Protein AF-A0A844I4R4-F1 (afdb_monomer)

Foldseek 3Di:
DEEEEPVVCVVPVPVVVVVQCVFDKYFYDDPRDTDDIRHNPPPPPVLDPPLVLVCVLVVVVQPDDDDVFKHWDWDDPPVQQKIWIWIFGDDDPDTGTDTQWIWGQDPQAIETQHHNDPCDPLVSVVVVVDDLARYFDNVDDLVCRVVVSHHSD

pLDDT: mean 92.4, std 9.22, range [49.38, 98.81]

Radius of gyration: 24.35 Å; Cα contacts (8 Å, |Δi|>4): 255; chains: 1; bounding box: 52×33×73 Å

Solvent-accessible surface area (backbone atoms only — not comparable to full-atom values): 8887 Å² total; per-residue (Å²): 117,48,79,42,41,62,72,58,43,71,75,45,47,66,63,53,51,52,42,19,74,73,62,36,34,37,36,35,30,57,98,91,38,81,77,47,74,49,63,40,76,75,84,73,64,73,77,76,57,59,73,59,51,52,51,55,57,58,59,65,68,54,79,61,92,61,59,82,60,42,46,66,45,80,49,72,42,74,93,73,33,37,40,36,35,33,41,40,40,30,59,84,92,43,80,43,73,48,76,46,34,31,39,36,55,55,98,89,24,42,29,38,54,39,72,72,57,90,83,34,69,73,52,59,43,41,76,73,66,46,56,48,77,39,32,24,61,55,68,47,58,67,90,55,24,78,76,67,78,38,21,65,118

Nearest PDB structures (foldseek):
  2nlv-assembly1_B  TM=9.556E-01  e=9.060E-13  Trichormus variabilis ATCC 29413
  3d7q-assembly1_B-2  TM=9.366E-01  e=5.795E-13  Nostoc punctiforme PCC 73102
  3d7q-assembly2_A-2  TM=9.302E-01  e=5.768E-12  Nostoc punctiforme PCC 73102
  2nwv-assembly1_A-2  TM=8.762E-01  e=1.707E-11  Trichormus variabilis
  2nvm-assembly1_B  TM=8.924E-01  e=2.338E-10  Trichormus variabilis ATCC 29413

Structure (mmCIF, N/CA/C/O backbone):
data_AF-A0A844I4R4-F1
#
_entry.id   AF-A0A844I4R4-F1
#
loop_
_atom_site.group_PDB
_atom_site.id
_atom_site.type_symbol
_atom_site.label_atom_id
_atom_site.label_alt_id
_atom_site.label_comp_id
_atom_site.label_asym_id
_atom_site.label_entity_id
_atom_site.label_seq_id
_atom_site.pdbx_PDB_ins_code
_atom_site.Cartn_x
_atom_site.Cartn_y
_atom_site.Cartn_z
_atom_site.occupancy
_atom_site.B_iso_or_equiv
_atom_site.auth_seq_id
_atom_site.auth_comp_id
_atom_site.auth_asym_id
_atom_site.auth_atom_id
_atom_site.pdbx_PDB_model_num
ATOM 1 N N . MET A 1 1 ? -27.093 -1.514 26.362 1.00 81.69 1 MET A N 1
ATOM 2 C CA . MET A 1 1 ? -26.775 -0.477 27.369 1.00 81.69 1 MET A CA 1
ATOM 3 C C . MET A 1 1 ? -27.086 -1.098 28.706 1.00 81.69 1 MET A C 1
ATOM 5 O O . MET A 1 1 ? -28.248 -1.378 28.980 1.00 81.69 1 MET A O 1
ATOM 9 N N . LEU A 1 2 ? -26.036 -1.382 29.462 1.00 93.00 2 LEU A N 1
ATOM 10 C CA . LEU A 1 2 ? -26.072 -2.130 30.709 1.00 93.00 2 LEU A CA 1
ATOM 11 C C . LEU A 1 2 ? -25.862 -1.174 31.887 1.00 93.00 2 LEU A C 1
ATOM 13 O O . LEU A 1 2 ? -25.060 -0.251 31.790 1.00 93.00 2 LEU A O 1
ATOM 17 N N . THR A 1 3 ? -26.545 -1.402 33.005 1.00 95.19 3 THR A N 1
ATOM 18 C CA . THR A 1 3 ? -26.367 -0.611 34.230 1.00 95.19 3 THR A CA 1
ATOM 19 C C . THR A 1 3 ? -25.843 -1.515 35.332 1.00 95.19 3 THR A 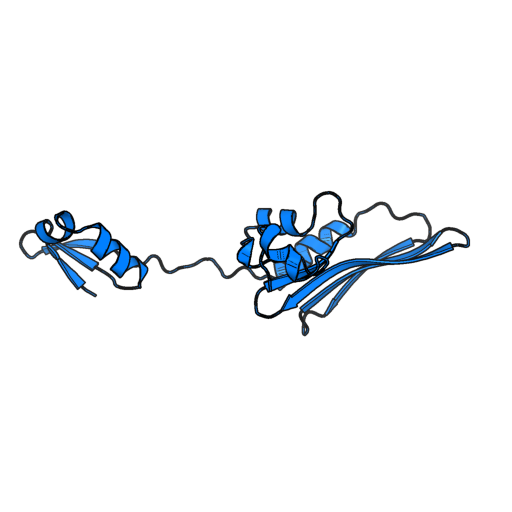C 1
ATOM 21 O O . THR A 1 3 ? -26.452 -2.549 35.595 1.00 95.19 3 THR A O 1
ATOM 24 N N . ILE A 1 4 ? -24.742 -1.124 35.972 1.00 95.75 4 ILE A N 1
ATOM 25 C CA . ILE A 1 4 ? -24.090 -1.897 37.036 1.00 95.75 4 ILE A CA 1
ATOM 26 C C . ILE A 1 4 ? -23.702 -1.007 38.214 1.00 95.75 4 ILE A C 1
ATOM 28 O O . ILE A 1 4 ? -23.475 0.192 38.071 1.00 95.75 4 ILE A O 1
ATOM 32 N N . THR A 1 5 ? -23.606 -1.600 39.392 1.00 96.12 5 THR A N 1
ATOM 33 C CA . THR A 1 5 ? -23.135 -0.960 40.624 1.00 96.12 5 THR A CA 1
ATOM 34 C C . THR A 1 5 ? -21.609 -0.971 40.725 1.00 96.12 5 THR A C 1
ATOM 36 O O . THR A 1 5 ? -20.925 -1.746 40.050 1.00 96.12 5 THR A O 1
ATOM 39 N N . ILE A 1 6 ? -21.060 -0.142 41.620 1.00 94.06 6 ILE A N 1
ATOM 40 C CA . ILE A 1 6 ? -19.626 -0.160 41.957 1.00 94.06 6 ILE A CA 1
ATOM 41 C C . ILE A 1 6 ? -19.172 -1.561 42.415 1.00 94.06 6 ILE A C 1
ATOM 43 O O . ILE A 1 6 ? -18.120 -2.042 41.993 1.00 94.06 6 ILE A O 1
ATOM 47 N N . ASP A 1 7 ? -19.983 -2.249 43.220 1.00 94.69 7 ASP A N 1
ATOM 48 C CA . ASP A 1 7 ? -19.645 -3.584 43.727 1.00 94.69 7 ASP A CA 1
ATOM 49 C C . ASP A 1 7 ? -19.591 -4.635 42.609 1.00 94.69 7 ASP A C 1
ATOM 51 O O . ASP A 1 7 ? -18.772 -5.556 42.643 1.00 94.69 7 ASP A O 1
ATOM 55 N N . GLU A 1 8 ? -20.463 -4.523 41.605 1.00 94.00 8 GLU A N 1
ATOM 56 C CA . GLU A 1 8 ? -20.481 -5.433 40.457 1.00 94.00 8 GLU A CA 1
ATOM 57 C C . GLU A 1 8 ? -19.259 -5.237 39.564 1.00 94.00 8 GLU A C 1
ATOM 59 O O . GLU A 1 8 ? -18.608 -6.223 39.206 1.00 94.00 8 GLU A O 1
ATOM 64 N N . ILE A 1 9 ? -18.911 -3.989 39.234 1.00 92.88 9 ILE A N 1
ATOM 65 C CA . ILE A 1 9 ? -17.768 -3.711 38.360 1.00 92.88 9 ILE A CA 1
ATOM 66 C C . ILE A 1 9 ? -16.439 -4.094 39.020 1.00 92.88 9 ILE A C 1
ATOM 68 O O . ILE A 1 9 ? -15.560 -4.626 38.348 1.00 92.88 9 ILE A O 1
ATOM 72 N N . GLN A 1 10 ? -16.300 -3.919 40.337 1.00 93.25 10 GLN A N 1
ATOM 73 C CA . GLN A 1 10 ? -15.092 -4.320 41.066 1.00 93.25 10 GLN A CA 1
ATOM 74 C C . GLN A 1 10 ? -14.886 -5.840 41.089 1.00 93.25 10 GLN A C 1
ATOM 76 O O . GLN A 1 10 ? -13.747 -6.303 41.055 1.00 93.25 10 GLN A O 1
ATOM 81 N N . LYS A 1 11 ? -15.969 -6.628 41.105 1.00 95.69 11 LYS A N 1
ATOM 82 C CA . LYS A 1 11 ? -15.888 -8.097 41.092 1.00 95.69 11 LYS A CA 1
ATOM 83 C C . LYS A 1 11 ? -15.396 -8.659 39.762 1.00 95.69 11 LYS A C 1
ATOM 85 O O . LYS A 1 11 ? -14.774 -9.718 39.758 1.00 95.69 11 LYS A O 1
ATOM 90 N N . ASN A 1 12 ? -15.709 -8.004 38.641 1.00 92.12 12 ASN A N 1
ATOM 91 C CA . ASN A 1 12 ? -15.380 -8.532 37.316 1.00 92.12 12 ASN A CA 1
ATOM 92 C C . ASN A 1 12 ? -15.171 -7.439 36.256 1.00 92.12 12 ASN A C 1
ATOM 94 O O . ASN A 1 12 ? -15.798 -7.445 35.195 1.00 92.12 12 ASN A O 1
ATOM 98 N N . PHE A 1 13 ? -14.274 -6.495 36.540 1.00 93.25 13 PHE A N 1
ATOM 99 C CA . PHE A 1 13 ? -14.024 -5.343 35.672 1.00 93.25 13 PHE A CA 1
ATOM 100 C C . PHE A 1 13 ? -13.676 -5.748 34.234 1.00 93.25 13 PHE A C 1
ATOM 102 O O . PHE A 1 13 ? -14.205 -5.186 33.277 1.00 93.25 13 PHE A O 1
ATOM 109 N N . THR A 1 14 ? -12.840 -6.775 34.075 1.00 92.25 14 THR A N 1
ATOM 110 C CA . THR A 1 14 ? -12.378 -7.254 32.768 1.00 92.25 14 THR A CA 1
ATOM 111 C C . THR A 1 14 ? -13.522 -7.744 31.882 1.00 92.25 14 THR A C 1
ATOM 113 O O . THR A 1 14 ? -13.544 -7.424 30.696 1.00 92.25 14 THR A O 1
ATOM 116 N N . SER A 1 15 ? -14.509 -8.462 32.430 1.00 92.56 15 SER A N 1
ATOM 117 C CA . SER A 1 15 ? -15.675 -8.899 31.647 1.00 92.56 15 SER A CA 1
ATOM 118 C C . SER A 1 15 ? -16.461 -7.714 31.090 1.00 92.56 15 SER A C 1
ATOM 120 O O . SER A 1 15 ? -16.884 -7.739 29.936 1.00 92.56 15 SER A O 1
ATOM 122 N N . TYR A 1 16 ? -16.633 -6.663 31.889 1.00 94.44 16 TYR A N 1
ATOM 123 C CA . TYR A 1 16 ? -17.329 -5.456 31.452 1.00 94.44 16 TYR A CA 1
ATOM 124 C C . TYR A 1 16 ? -16.533 -4.695 30.389 1.00 94.44 16 TYR A C 1
ATOM 126 O O . TYR A 1 16 ? -17.114 -4.224 29.417 1.00 94.44 16 TYR A O 1
ATOM 134 N N . LEU A 1 17 ? -15.200 -4.656 30.491 1.00 91.75 17 LEU A N 1
ATOM 135 C CA . LEU A 1 17 ? -14.360 -4.105 29.424 1.00 91.75 17 LEU A CA 1
ATOM 136 C C . LEU A 1 17 ? -14.489 -4.884 28.109 1.00 91.75 17 LEU A C 1
ATOM 138 O O . LEU A 1 17 ? -14.520 -4.266 27.049 1.00 91.75 17 LEU A O 1
ATOM 142 N N . HIS A 1 18 ? -14.614 -6.215 28.148 1.00 90.06 18 HIS A N 1
ATOM 143 C CA . HIS A 1 18 ? -14.869 -7.006 26.938 1.00 90.06 18 HIS A CA 1
ATOM 144 C C . HIS A 1 18 ? -16.234 -6.699 26.310 1.00 90.06 18 HIS A C 1
ATOM 146 O O . HIS A 1 18 ? -16.332 -6.624 25.088 1.00 90.06 18 HIS A O 1
ATOM 152 N N . GLN A 1 19 ? -17.271 -6.477 27.121 1.00 89.75 19 GLN A N 1
ATOM 153 C CA . GLN A 1 19 ? -18.592 -6.064 26.629 1.00 89.75 19 GLN A CA 1
ATOM 154 C C . GLN A 1 19 ? -18.538 -4.674 25.985 1.00 89.75 19 GLN A C 1
ATOM 156 O O . GLN A 1 19 ? -19.064 -4.477 24.889 1.00 89.75 19 GLN A O 1
ATOM 161 N N . VAL A 1 20 ? -17.818 -3.740 26.611 1.00 92.31 20 VAL A N 1
ATOM 162 C CA . VAL A 1 20 ? -17.557 -2.411 26.043 1.00 92.31 20 VAL A CA 1
ATOM 163 C C . VAL A 1 20 ? -16.801 -2.519 24.725 1.00 92.31 20 VAL A C 1
ATOM 165 O O . VAL A 1 20 ? -17.205 -1.902 23.745 1.00 92.31 20 VAL A O 1
ATOM 168 N N . ALA A 1 21 ? -15.760 -3.348 24.649 1.00 82.12 21 ALA A N 1
ATOM 169 C CA . ALA A 1 21 ? -15.032 -3.594 23.406 1.00 82.12 21 ALA A CA 1
ATOM 170 C C . ALA A 1 21 ? -15.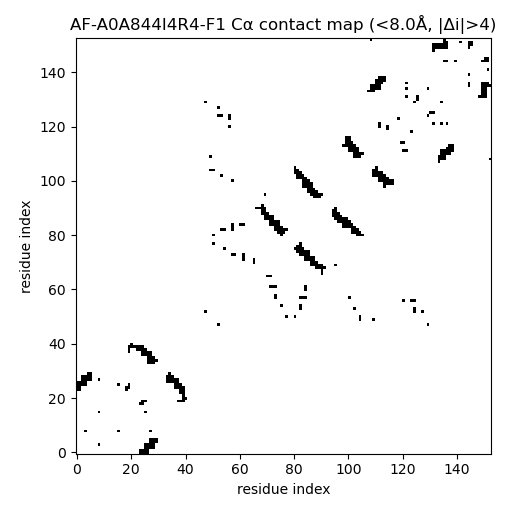913 -4.232 22.313 1.00 82.12 21 ALA A C 1
ATOM 172 O O . ALA A 1 21 ? -15.697 -3.984 21.130 1.00 82.12 21 ALA A O 1
ATOM 173 N N . ALA A 1 22 ? -16.931 -5.009 22.695 1.00 83.94 22 ALA A N 1
ATOM 174 C CA . ALA A 1 22 ? -17.917 -5.592 21.785 1.00 83.94 22 ALA A CA 1
ATOM 175 C C . ALA A 1 22 ? -19.032 -4.613 21.356 1.00 83.94 22 ALA A C 1
ATOM 177 O O . ALA A 1 22 ? -19.926 -5.001 20.605 1.00 83.94 22 ALA A O 1
ATOM 178 N N . GLY A 1 23 ? -18.988 -3.352 21.804 1.00 85.00 23 GLY A N 1
ATOM 179 C CA . GLY A 1 23 ? -19.928 -2.304 21.399 1.00 85.00 23 GLY A CA 1
ATOM 180 C C . GLY A 1 23 ? -21.023 -1.977 22.418 1.00 85.00 23 GLY A C 1
ATOM 181 O O . GLY A 1 23 ? -21.896 -1.160 22.126 1.00 85.00 23 GLY A O 1
ATOM 182 N N . GLU A 1 24 ? -21.009 -2.569 23.615 1.00 93.06 24 GLU A N 1
ATOM 183 C CA . GLU A 1 24 ? -22.010 -2.286 24.646 1.00 93.06 24 GLU A CA 1
ATOM 184 C C . GLU A 1 24 ? -21.619 -1.094 25.537 1.00 93.06 24 GLU A C 1
ATOM 186 O O . GLU A 1 24 ? -20.555 -1.064 26.141 1.00 93.06 24 GLU A O 1
ATOM 191 N N . SER A 1 25 ? -22.494 -0.093 25.674 1.00 95.00 25 SER A N 1
ATOM 192 C CA . SER A 1 25 ? -22.305 0.977 26.669 1.00 95.00 25 SER A CA 1
ATOM 193 C C . SER A 1 25 ? -22.722 0.527 28.070 1.00 95.00 25 SER A C 1
ATOM 195 O O . SER A 1 25 ? -23.761 -0.122 28.224 1.00 95.00 25 SER A O 1
ATOM 197 N N . ILE A 1 26 ? -21.961 0.937 29.085 1.00 96.94 26 ILE A N 1
ATOM 198 C CA . ILE A 1 26 ? -22.187 0.609 30.496 1.00 96.94 26 ILE A CA 1
ATOM 199 C C . ILE A 1 26 ? -22.354 1.889 31.320 1.00 96.94 26 ILE A C 1
ATOM 201 O O . ILE A 1 26 ? -21.538 2.801 31.224 1.00 96.94 26 ILE A O 1
ATOM 205 N N . ILE A 1 27 ? -23.374 1.945 32.174 1.00 96.75 27 ILE A N 1
ATOM 206 C CA . ILE A 1 27 ? -23.581 3.002 33.171 1.00 96.75 27 ILE A CA 1
ATOM 207 C C . ILE A 1 27 ? -23.240 2.445 34.553 1.00 96.75 27 ILE A C 1
ATOM 209 O O . ILE A 1 27 ? -23.779 1.418 34.964 1.00 96.75 27 ILE A O 1
ATOM 213 N N . ILE A 1 28 ? -22.375 3.144 35.285 1.00 96.75 28 ILE A N 1
ATOM 214 C CA . ILE A 1 28 ? -22.030 2.814 36.668 1.00 96.75 28 ILE A CA 1
ATOM 215 C C . ILE A 1 28 ? -22.903 3.649 37.601 1.00 96.75 28 ILE A C 1
ATOM 217 O O . ILE A 1 28 ? -22.957 4.877 37.472 1.00 96.75 28 ILE A O 1
ATOM 221 N N . ILE A 1 29 ? -23.570 2.987 38.547 1.00 96.75 29 ILE A N 1
ATOM 222 C CA . ILE A 1 29 ? -24.441 3.616 39.541 1.00 96.75 29 ILE A CA 1
ATOM 223 C C . ILE A 1 29 ? -23.913 3.452 40.971 1.00 96.75 29 ILE A C 1
ATOM 225 O O . ILE A 1 29 ? -23.384 2.407 41.350 1.00 96.75 29 ILE A O 1
ATOM 229 N N . GLU A 1 30 ? -24.134 4.475 41.792 1.00 95.75 30 GLU A N 1
ATOM 230 C CA . GLU A 1 30 ? -23.919 4.465 43.241 1.00 95.75 30 GLU A CA 1
ATOM 231 C C . GLU A 1 30 ? -25.153 5.062 43.926 1.00 95.75 30 GLU A C 1
ATOM 233 O O . GLU A 1 30 ? -25.665 6.101 43.505 1.00 95.75 30 GLU A O 1
ATOM 238 N N . ALA A 1 31 ? -25.689 4.383 44.947 1.00 93.38 31 ALA A N 1
ATOM 239 C CA . ALA A 1 31 ? -26.904 4.805 45.658 1.00 93.38 31 ALA A CA 1
ATOM 240 C C . ALA A 1 31 ? -28.086 5.178 44.723 1.00 93.38 31 ALA A C 1
ATOM 242 O O . ALA A 1 31 ? -28.819 6.137 44.965 1.00 93.38 31 ALA A O 1
ATOM 243 N N . GLY A 1 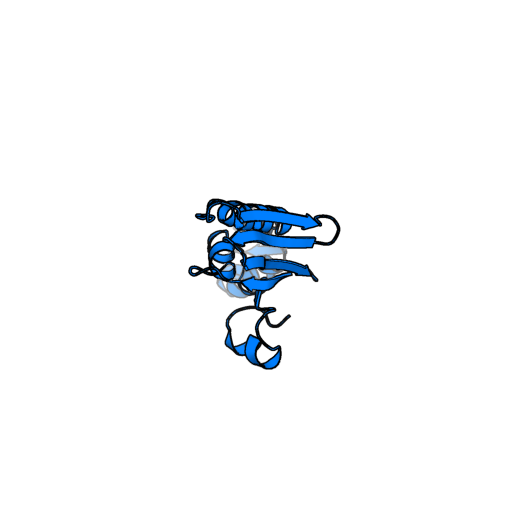32 ? -28.252 4.430 43.624 1.00 90.06 32 GLY A N 1
ATOM 244 C CA . GLY A 1 32 ? -29.316 4.640 42.633 1.00 90.06 32 GLY A CA 1
ATOM 245 C C . GLY A 1 32 ? -29.094 5.812 41.666 1.00 90.06 32 GLY A C 1
ATOM 246 O O . GLY A 1 32 ? -29.985 6.108 40.873 1.00 90.06 32 GLY A O 1
ATOM 247 N N . LYS A 1 33 ? -27.932 6.477 41.703 1.00 93.88 33 LYS A N 1
ATOM 248 C CA . LYS A 1 33 ? -27.572 7.578 40.798 1.00 93.88 33 LYS A CA 1
ATOM 249 C C . LYS A 1 33 ? -26.456 7.155 39.852 1.00 93.88 33 LYS A C 1
ATOM 251 O O . LYS A 1 33 ? -25.491 6.536 40.285 1.00 93.88 33 LYS A O 1
ATOM 256 N N . ALA A 1 34 ? -26.569 7.519 38.577 1.00 95.38 34 ALA A N 1
ATOM 257 C CA . ALA A 1 34 ? -25.482 7.350 37.616 1.00 95.38 34 ALA A CA 1
ATOM 258 C C . ALA A 1 34 ? -24.306 8.264 37.981 1.00 95.38 34 A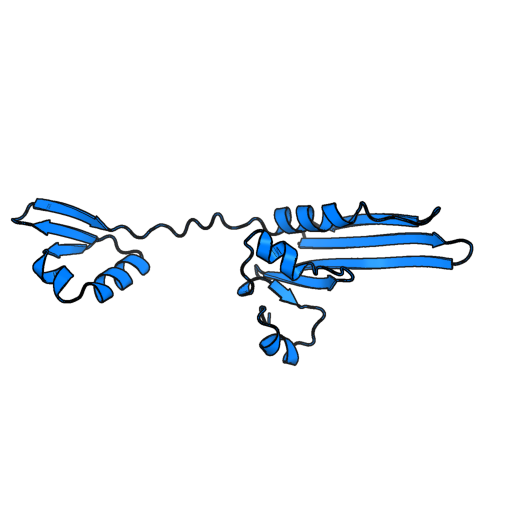LA A C 1
ATOM 260 O O . ALA A 1 34 ? -24.495 9.465 38.176 1.00 95.38 34 ALA A O 1
ATOM 261 N N . ILE A 1 35 ? -23.110 7.683 38.071 1.00 96.62 35 ILE A N 1
ATOM 262 C CA . ILE A 1 35 ? -21.869 8.390 38.415 1.00 96.62 35 ILE A CA 1
ATOM 263 C C . ILE A 1 35 ? -20.846 8.372 37.276 1.00 96.62 35 ILE A C 1
ATOM 265 O O . ILE A 1 35 ? -20.001 9.259 37.205 1.00 96.62 35 ILE A O 1
ATOM 269 N N . ALA A 1 36 ? -20.926 7.392 36.373 1.00 94.62 36 ALA A N 1
ATOM 270 C CA . ALA A 1 36 ? -20.056 7.293 35.208 1.00 94.62 36 ALA A CA 1
ATOM 271 C C . ALA A 1 36 ? -20.740 6.531 34.068 1.00 94.62 36 ALA A C 1
ATOM 273 O O . ALA A 1 36 ? -21.623 5.703 34.292 1.00 94.62 36 ALA A O 1
ATOM 274 N N . GLU A 1 37 ? -20.289 6.790 32.846 1.00 96.31 37 GLU A N 1
ATOM 275 C CA . GLU A 1 37 ? -20.674 6.049 31.650 1.00 96.31 37 GLU A CA 1
ATOM 276 C C . GLU A 1 37 ? -19.402 5.619 30.915 1.00 96.31 37 GLU A C 1
ATOM 278 O O . GLU A 1 37 ? -18.537 6.443 30.618 1.00 96.31 37 GLU A O 1
ATOM 283 N N . ILE A 1 38 ? -19.289 4.326 30.628 1.00 94.06 38 ILE A N 1
ATOM 284 C CA . ILE A 1 38 ? -18.241 3.753 29.793 1.00 94.06 38 ILE A CA 1
ATOM 285 C C . ILE A 1 38 ? -18.877 3.420 28.448 1.00 94.06 38 ILE A C 1
ATOM 287 O O . ILE A 1 38 ? -19.755 2.561 28.354 1.00 94.06 38 ILE A O 1
ATOM 291 N N . LYS A 1 39 ? -18.436 4.103 27.394 1.00 92.50 39 LYS A N 1
ATOM 292 C CA . LYS A 1 39 ? -18.864 3.817 26.023 1.00 92.50 39 LYS A CA 1
ATOM 293 C C . LYS A 1 39 ? -17.796 3.010 25.301 1.00 92.50 39 LYS A C 1
ATOM 295 O O . LYS A 1 39 ? -16.613 3.221 25.579 1.00 92.50 39 LYS A O 1
ATOM 300 N N . PRO A 1 40 ? -18.181 2.150 24.339 1.00 87.44 40 PRO A N 1
ATOM 301 C CA . PRO A 1 40 ? -17.240 1.745 23.311 1.00 87.44 40 PRO A CA 1
ATOM 302 C C . PRO A 1 40 ? -16.640 3.012 22.718 1.00 87.44 40 PRO A C 1
ATOM 304 O O . PRO A 1 40 ? -17.369 3.933 22.340 1.00 87.44 40 PRO A O 1
ATOM 307 N N . VAL A 1 41 ? -15.316 3.066 22.648 1.00 80.50 41 VAL A N 1
ATOM 308 C CA . VAL A 1 41 ? -14.677 4.035 21.770 1.00 80.50 41 VAL A CA 1
ATOM 309 C C . VAL A 1 41 ? -15.051 3.565 20.367 1.00 80.50 41 VAL A C 1
ATOM 311 O O . VAL A 1 41 ? -14.685 2.437 20.018 1.00 80.50 41 VAL A O 1
ATOM 314 N N . PRO A 1 42 ? -15.846 4.330 19.590 1.00 60.69 42 PRO A N 1
ATOM 315 C CA . PRO A 1 42 ? -16.065 3.968 18.202 1.00 60.69 42 PRO A CA 1
ATOM 316 C C . PRO A 1 42 ? -14.679 3.806 17.600 1.00 60.69 42 PRO A C 1
ATOM 318 O O . PRO A 1 42 ? -13.815 4.653 17.835 1.00 60.69 42 PRO A O 1
ATOM 321 N N . ASN A 1 43 ? -14.441 2.689 16.915 1.00 57.00 43 ASN A N 1
ATOM 322 C CA . ASN A 1 43 ? -13.179 2.458 16.235 1.00 57.00 43 ASN A CA 1
ATOM 323 C C . ASN A 1 43 ? -13.110 3.433 15.055 1.00 57.00 43 ASN A C 1
ATOM 325 O O . ASN A 1 43 ? -13.327 3.069 13.906 1.00 57.00 43 ASN A O 1
ATOM 329 N N . VAL A 1 44 ? -12.891 4.707 15.363 1.00 49.38 44 VAL A N 1
ATOM 330 C CA . VAL A 1 44 ? -12.503 5.747 14.431 1.00 49.38 44 VAL A CA 1
ATOM 331 C C . VAL A 1 44 ? -10.989 5.620 14.319 1.00 49.38 44 VAL A C 1
ATOM 333 O O . VAL A 1 44 ? -10.238 6.522 14.664 1.00 49.38 44 VAL A O 1
ATOM 336 N N . MET A 1 45 ? -10.518 4.468 13.838 1.00 49.84 45 MET A N 1
ATOM 337 C CA . MET A 1 45 ? -9.504 4.601 12.809 1.00 49.84 45 MET A CA 1
ATOM 338 C C . MET A 1 45 ? -10.268 5.284 11.686 1.00 49.84 45 MET A C 1
ATOM 340 O O . MET A 1 45 ? -11.176 4.678 11.113 1.00 49.84 45 MET A O 1
ATOM 344 N N . GLU A 1 46 ? -9.994 6.566 11.438 1.00 54.94 46 GLU A N 1
ATOM 345 C CA . GLU A 1 46 ? -10.257 7.104 10.108 1.00 54.94 46 GLU A CA 1
ATOM 346 C C . GLU A 1 46 ? -9.745 6.043 9.144 1.00 54.94 46 GLU A C 1
ATOM 348 O O . GLU A 1 46 ? -8.584 5.631 9.221 1.00 54.94 46 GLU A O 1
ATOM 353 N N . LYS A 1 47 ? -10.663 5.452 8.378 1.00 67.94 47 LYS A N 1
ATOM 354 C CA . LYS A 1 47 ? -10.306 4.371 7.478 1.00 67.94 47 LYS A CA 1
ATOM 355 C C . LYS A 1 47 ? -9.309 4.984 6.509 1.00 67.94 47 LYS A C 1
ATOM 357 O O . LYS A 1 47 ? -9.710 5.818 5.704 1.00 67.94 47 LYS A O 1
ATOM 362 N N . LEU A 1 48 ? -8.038 4.620 6.663 1.00 85.00 48 LEU A N 1
ATOM 363 C CA . LEU A 1 48 ? -6.959 5.164 5.857 1.00 85.00 48 LEU A CA 1
ATOM 364 C C . LEU A 1 48 ? -7.340 5.014 4.385 1.00 85.00 48 LEU A C 1
ATOM 366 O O . LEU A 1 48 ? -7.725 3.926 3.939 1.00 85.00 48 LEU A O 1
ATOM 370 N N . ASP A 1 49 ? -7.266 6.114 3.646 1.00 94.19 49 ASP A N 1
ATOM 371 C CA . ASP A 1 49 ? -7.492 6.104 2.211 1.00 94.19 49 ASP A CA 1
ATOM 372 C C . ASP A 1 49 ? -6.236 5.527 1.545 1.00 94.19 49 ASP A C 1
ATOM 374 O O . ASP A 1 49 ? -5.264 6.223 1.258 1.00 94.19 49 ASP A O 1
ATOM 378 N N . TYR A 1 50 ? -6.213 4.201 1.384 1.00 96.25 50 TYR A N 1
ATOM 379 C CA . TYR A 1 50 ? -5.093 3.508 0.747 1.00 96.25 50 TYR A CA 1
ATOM 380 C C . TYR A 1 50 ? -4.799 4.031 -0.666 1.00 96.25 50 TYR A C 1
ATOM 382 O O . TYR A 1 50 ? -3.620 4.219 -0.961 1.00 96.25 50 TYR A O 1
ATOM 390 N N . PRO A 1 51 ? -5.793 4.306 -1.535 1.00 97.12 51 PRO A N 1
ATOM 391 C CA . PRO A 1 51 ? -5.545 5.004 -2.794 1.00 97.12 51 PRO A CA 1
ATOM 392 C C . PRO A 1 51 ? -4.781 6.323 -2.644 1.00 97.12 51 PRO A C 1
ATOM 394 O O . PRO A 1 51 ? -3.838 6.555 -3.401 1.00 97.12 51 PRO A O 1
ATOM 397 N N . GLU A 1 52 ? -5.167 7.190 -1.709 1.00 96.56 52 GLU A N 1
ATOM 398 C CA . GLU A 1 52 ? -4.490 8.472 -1.479 1.00 96.56 52 GLU A CA 1
ATOM 399 C C . GLU A 1 52 ? -3.060 8.268 -0.961 1.00 96.56 52 GLU A C 1
ATOM 401 O O . GLU A 1 52 ? -2.113 8.804 -1.537 1.00 96.56 52 GLU A O 1
ATOM 406 N N . LEU A 1 53 ? -2.880 7.411 0.049 1.00 96.94 53 LEU A N 1
ATOM 407 C CA . LEU A 1 53 ? -1.566 7.112 0.626 1.00 96.94 53 LEU A CA 1
ATOM 408 C C . LEU A 1 53 ? -0.607 6.486 -0.389 1.00 96.94 53 LEU A C 1
ATOM 410 O O . LEU A 1 53 ? 0.559 6.869 -0.451 1.00 96.94 53 LEU A O 1
ATOM 414 N N . VAL A 1 54 ? -1.076 5.538 -1.205 1.00 97.88 54 VAL A N 1
ATOM 415 C CA . VAL A 1 54 ? -0.246 4.908 -2.242 1.00 97.88 54 VAL A CA 1
ATOM 416 C C . VAL A 1 54 ? 0.174 5.937 -3.290 1.00 97.88 54 VAL A C 1
ATOM 418 O O . VAL A 1 54 ? 1.337 5.944 -3.685 1.00 97.88 54 VAL A O 1
ATOM 421 N N . GLN A 1 55 ? -0.726 6.826 -3.719 1.00 97.56 55 GLN A N 1
ATOM 422 C CA . GLN A 1 55 ? -0.375 7.902 -4.653 1.00 97.56 55 GLN A CA 1
ATOM 423 C C . GLN A 1 55 ? 0.629 8.882 -4.041 1.00 97.56 55 GLN A C 1
ATOM 425 O O . GLN A 1 55 ? 1.588 9.249 -4.716 1.00 97.56 55 GLN A O 1
ATOM 430 N N . GLN A 1 56 ? 0.449 9.257 -2.769 1.00 95.69 56 GLN A N 1
ATOM 431 C CA . GLN A 1 56 ? 1.389 10.110 -2.042 1.00 95.69 56 GLN A CA 1
ATOM 432 C C . GLN A 1 56 ? 2.777 9.469 -1.990 1.00 95.69 56 GLN A C 1
ATOM 434 O O . GLN A 1 56 ? 3.754 10.112 -2.358 1.00 95.69 56 GLN A O 1
ATOM 439 N N . VAL A 1 57 ? 2.861 8.203 -1.571 1.00 96.00 57 VAL A N 1
ATOM 440 C CA . VAL A 1 57 ? 4.129 7.472 -1.468 1.00 96.00 57 VAL A CA 1
ATOM 441 C C . VAL A 1 57 ? 4.792 7.340 -2.834 1.00 96.00 57 VAL A C 1
ATOM 443 O O . VAL A 1 57 ? 5.949 7.698 -2.978 1.00 96.00 57 VAL A O 1
ATOM 446 N N . LEU A 1 58 ? 4.087 6.875 -3.868 1.00 95.75 58 LEU A N 1
ATOM 447 C CA . LEU A 1 58 ? 4.692 6.716 -5.197 1.00 95.75 58 LEU A CA 1
ATOM 448 C C . LEU A 1 58 ? 5.088 8.060 -5.823 1.00 95.75 58 LEU A C 1
ATOM 450 O O . LEU A 1 58 ? 6.069 8.114 -6.561 1.00 95.75 58 LEU A O 1
ATOM 454 N N . GLY A 1 59 ? 4.359 9.133 -5.510 1.00 93.19 59 GLY A N 1
ATOM 455 C CA . GLY A 1 59 ? 4.660 10.484 -5.970 1.00 93.19 59 GLY A CA 1
ATOM 456 C C . GLY A 1 59 ? 5.974 11.050 -5.429 1.00 93.19 59 GLY A C 1
ATOM 457 O O . GLY A 1 59 ? 6.557 11.899 -6.085 1.00 93.19 59 GLY A O 1
ATOM 458 N N . THR A 1 60 ? 6.492 10.577 -4.289 1.00 91.69 60 THR A N 1
ATOM 459 C CA . THR A 1 60 ? 7.813 11.024 -3.797 1.00 91.69 60 THR A CA 1
ATOM 460 C C . THR A 1 60 ? 8.977 10.344 -4.518 1.00 91.69 60 THR A C 1
ATOM 462 O O . THR A 1 60 ? 10.102 10.838 -4.480 1.00 91.69 60 THR A O 1
ATOM 465 N N . HIS A 1 61 ? 8.722 9.238 -5.224 1.00 89.94 61 HIS A N 1
ATOM 466 C CA . HIS A 1 61 ? 9.738 8.481 -5.969 1.00 89.94 61 HIS A CA 1
ATOM 467 C C . HIS A 1 61 ? 9.920 8.964 -7.414 1.00 89.94 61 HIS A C 1
ATOM 469 O O . HIS A 1 61 ? 10.586 8.298 -8.206 1.00 89.94 61 HIS A O 1
ATOM 475 N N . THR A 1 62 ? 9.350 10.117 -7.776 1.00 83.12 62 THR A N 1
ATOM 476 C CA . THR A 1 62 ? 9.537 10.739 -9.098 1.00 83.12 62 THR A CA 1
ATOM 477 C C . THR A 1 62 ? 10.708 11.711 -9.157 1.00 83.12 62 THR A C 1
ATOM 479 O O . THR A 1 62 ? 11.186 12.013 -10.245 1.00 83.12 62 THR A O 1
ATOM 482 N N . ASP A 1 63 ? 11.202 12.168 -8.006 1.00 72.38 63 ASP A N 1
ATOM 483 C CA . ASP A 1 63 ? 12.232 13.215 -7.918 1.00 72.38 63 ASP A CA 1
ATOM 484 C C . ASP A 1 63 ? 13.669 12.667 -8.043 1.00 72.38 63 ASP A C 1
ATOM 486 O O . ASP A 1 63 ? 14.652 13.395 -7.879 1.00 72.38 63 ASP A O 1
ATOM 490 N N . GLY A 1 64 ? 13.810 11.368 -8.325 1.00 66.88 64 GLY A N 1
ATOM 491 C CA . GLY A 1 64 ? 15.098 10.701 -8.490 1.00 66.88 64 GLY A CA 1
ATOM 492 C C . GLY A 1 64 ? 15.906 11.247 -9.672 1.00 66.88 64 GLY A C 1
ATOM 493 O O . GLY A 1 64 ? 15.361 11.673 -10.690 1.00 66.88 64 GLY A O 1
ATOM 494 N N . HIS A 1 65 ? 17.237 11.206 -9.556 1.00 63.44 65 HIS A N 1
ATOM 495 C CA . HIS A 1 65 ? 18.135 11.560 -10.657 1.00 63.44 65 HIS A CA 1
ATOM 496 C C . HIS A 1 65 ? 17.899 10.648 -11.870 1.00 63.44 65 HIS A C 1
ATOM 498 O O . HIS A 1 65 ? 18.309 9.489 -11.875 1.00 63.44 65 HIS A O 1
ATOM 504 N N . CYS A 1 66 ? 17.274 11.197 -12.910 1.00 75.62 66 CYS A N 1
ATOM 505 C CA . CYS A 1 66 ? 17.260 10.601 -14.238 1.00 75.62 66 CYS A CA 1
ATOM 506 C C . CYS A 1 66 ? 18.525 11.015 -14.993 1.00 75.62 66 CYS A C 1
ATOM 508 O O . CYS A 1 66 ? 18.977 12.159 -14.909 1.00 75.62 66 CYS A O 1
ATOM 510 N N . SER A 1 67 ? 19.094 10.078 -15.742 1.00 78.56 67 SER A N 1
ATOM 511 C CA . SER A 1 67 ? 20.098 10.376 -16.761 1.00 78.56 67 SER A CA 1
ATOM 512 C C . SER A 1 67 ? 19.495 11.254 -17.866 1.00 78.56 67 SER A C 1
ATOM 514 O O . SER A 1 67 ? 18.288 11.223 -18.117 1.00 78.56 67 SER A O 1
ATOM 516 N N . GLU A 1 68 ? 20.334 12.036 -18.548 1.00 82.94 68 GLU A N 1
ATOM 517 C CA . GLU A 1 68 ? 19.904 12.815 -19.712 1.00 82.94 68 GLU A CA 1
ATOM 518 C C . GLU A 1 68 ? 19.319 11.871 -20.779 1.00 82.94 68 GLU A C 1
ATOM 520 O O . GLU A 1 68 ? 20.000 10.959 -21.246 1.00 82.94 68 GLU A O 1
ATOM 525 N N . GLY A 1 69 ? 18.045 12.072 -21.134 1.00 89.31 69 GLY A N 1
ATOM 526 C CA . GLY A 1 69 ? 17.313 11.212 -22.072 1.00 89.31 69 GLY A CA 1
ATOM 527 C C . GLY A 1 69 ? 16.419 10.148 -21.424 1.00 89.31 69 GLY A C 1
ATOM 528 O O . GLY A 1 69 ? 15.779 9.384 -22.154 1.00 89.31 69 GLY A O 1
ATOM 529 N N . THR A 1 70 ? 16.328 10.101 -20.090 1.00 92.50 70 THR A N 1
ATOM 530 C CA . THR A 1 70 ? 15.352 9.268 -19.374 1.00 92.50 70 THR A CA 1
ATOM 531 C C . THR A 1 70 ? 14.409 10.067 -18.483 1.00 92.50 70 THR A C 1
ATOM 533 O O . THR A 1 70 ? 14.700 11.190 -18.082 1.00 92.50 70 THR A O 1
ATOM 536 N N . GLU A 1 71 ? 13.252 9.471 -18.209 1.00 92.75 71 GLU A N 1
ATOM 537 C CA . GLU A 1 71 ? 12.135 10.068 -17.489 1.00 92.75 71 GLU A CA 1
ATOM 538 C C . GLU A 1 71 ? 11.487 9.029 -16.566 1.00 92.75 71 GLU A C 1
ATOM 540 O O . GLU A 1 71 ? 11.432 7.835 -16.883 1.00 92.75 71 GLU A O 1
ATOM 545 N N . ILE A 1 72 ? 10.973 9.488 -15.425 1.00 93.94 72 ILE A N 1
ATOM 546 C CA . ILE A 1 72 ? 10.131 8.688 -14.536 1.00 93.94 72 ILE A CA 1
ATOM 547 C C . ILE A 1 72 ? 8.678 9.118 -14.735 1.00 93.94 72 ILE A C 1
ATOM 549 O O . ILE A 1 72 ? 8.325 10.278 -14.537 1.00 93.94 72 ILE A O 1
ATOM 553 N N . GLU A 1 73 ? 7.825 8.164 -15.090 1.00 94.50 73 GLU A N 1
ATOM 554 C CA . GLU A 1 73 ? 6.387 8.353 -15.239 1.00 94.50 73 GLU A CA 1
ATOM 555 C C . GLU A 1 73 ? 5.627 7.683 -14.092 1.00 94.50 73 GLU A C 1
ATOM 557 O O . GLU A 1 73 ? 5.922 6.550 -13.700 1.00 94.50 73 GLU A O 1
ATOM 562 N N . VAL A 1 74 ? 4.585 8.355 -13.600 1.00 95.81 74 VAL A N 1
ATOM 563 C CA . VAL A 1 74 ? 3.579 7.760 -12.712 1.00 95.81 74 VAL A CA 1
ATOM 564 C C . VAL A 1 74 ? 2.336 7.388 -13.508 1.00 95.81 74 VAL A C 1
ATOM 566 O O . VAL A 1 74 ? 1.797 8.192 -14.266 1.00 95.81 74 VAL A O 1
ATOM 569 N N . ILE A 1 75 ? 1.861 6.159 -13.325 1.00 97.50 75 ILE A N 1
ATOM 570 C CA . ILE A 1 75 ? 0.675 5.640 -14.008 1.00 97.50 75 ILE A CA 1
ATOM 571 C C . ILE A 1 75 ? -0.302 5.138 -12.953 1.00 97.50 75 ILE A C 1
ATOM 573 O O . ILE A 1 75 ? -0.092 4.085 -12.347 1.00 97.50 75 ILE A O 1
ATOM 577 N N . PHE A 1 76 ? -1.383 5.890 -12.750 1.00 98.00 76 PHE A N 1
ATOM 578 C CA . PHE A 1 76 ? -2.422 5.572 -11.775 1.00 98.00 76 PHE A CA 1
ATOM 579 C C . PHE A 1 76 ? -3.738 5.230 -12.482 1.00 98.00 76 PHE A C 1
ATOM 581 O O . PHE A 1 76 ? -4.431 6.099 -13.007 1.00 98.00 76 PHE A O 1
ATOM 588 N N . ASP A 1 77 ? -4.118 3.953 -12.461 1.00 98.06 77 ASP A N 1
ATOM 589 C CA . ASP A 1 77 ? -5.485 3.515 -12.748 1.00 98.06 77 ASP A CA 1
ATOM 590 C C . ASP A 1 77 ? -6.259 3.462 -11.429 1.00 98.06 77 ASP A C 1
ATOM 592 O O . ASP A 1 77 ? -6.384 2.413 -10.792 1.00 98.06 77 ASP A O 1
ATOM 596 N N . ILE A 1 78 ? -6.762 4.625 -11.011 1.00 95.62 78 ILE A N 1
ATOM 597 C CA . ILE A 1 78 ? -7.496 4.803 -9.749 1.00 95.62 78 ILE A CA 1
ATOM 598 C C . ILE A 1 78 ? -8.760 3.931 -9.725 1.00 95.62 78 ILE A C 1
ATOM 600 O O . ILE A 1 78 ? -9.113 3.374 -8.693 1.00 95.62 78 ILE A O 1
ATOM 604 N N . GLN A 1 79 ? -9.432 3.754 -10.868 1.00 96.69 79 GLN A N 1
ATOM 605 C CA . GLN A 1 79 ? -10.667 2.965 -10.939 1.00 96.69 79 GLN A CA 1
ATOM 606 C C . GLN A 1 79 ? -10.427 1.476 -10.677 1.00 96.69 79 GLN A C 1
ATOM 608 O O . GLN A 1 79 ? -11.311 0.788 -10.168 1.00 96.69 79 GLN A O 1
ATOM 613 N N . ARG A 1 80 ? -9.252 0.965 -11.059 1.00 97.69 80 ARG A N 1
ATOM 614 C CA . ARG A 1 80 ? -8.881 -0.450 -10.898 1.00 97.69 80 ARG A CA 1
ATOM 615 C C . ARG A 1 80 ? -7.829 -0.666 -9.817 1.00 97.69 80 ARG A C 1
ATOM 617 O O . ARG A 1 80 ? -7.337 -1.787 -9.696 1.00 97.69 80 ARG A O 1
ATOM 624 N N . ASN A 1 81 ? -7.510 0.378 -9.053 1.00 98.12 81 ASN A N 1
ATOM 625 C CA . ASN A 1 81 ? -6.504 0.392 -8.000 1.00 98.12 81 ASN A CA 1
ATOM 626 C C . ASN A 1 81 ? -5.145 -0.169 -8.440 1.00 98.12 81 ASN A C 1
ATOM 628 O O . ASN A 1 81 ? -4.622 -1.093 -7.811 1.00 98.12 81 ASN A O 1
ATOM 632 N N . ARG A 1 82 ? -4.582 0.364 -9.528 1.00 98.56 82 ARG A N 1
ATOM 633 C CA . ARG A 1 82 ? -3.234 0.002 -9.991 1.00 98.56 82 ARG A CA 1
ATOM 634 C C . ARG A 1 82 ? -2.367 1.237 -10.088 1.00 98.56 82 ARG A C 1
ATOM 636 O O . ARG A 1 82 ? -2.7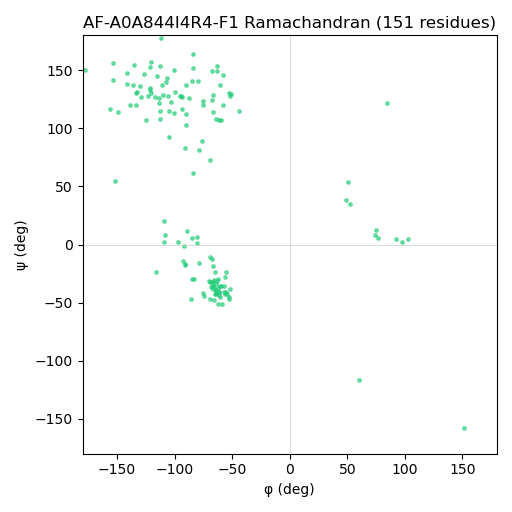45 2.200 -10.751 1.00 98.56 82 ARG A O 1
ATOM 643 N N . TYR A 1 83 ? -1.201 1.180 -9.464 1.00 98.62 83 TYR A N 1
ATOM 644 C CA . TYR A 1 83 ? -0.309 2.320 -9.329 1.00 98.62 83 TYR A CA 1
ATOM 645 C C . TYR A 1 83 ? 1.109 1.884 -9.670 1.00 98.62 83 TYR A C 1
ATOM 647 O O . TYR A 1 83 ? 1.645 0.948 -9.072 1.00 98.62 83 TYR A O 1
ATOM 655 N N . LEU A 1 84 ? 1.692 2.512 -10.686 1.00 98.38 84 LEU A N 1
ATOM 656 C CA . LEU A 1 84 ? 3.016 2.176 -11.186 1.00 98.38 84 LEU A CA 1
ATOM 657 C C . LEU A 1 84 ? 3.899 3.419 -11.231 1.00 98.38 84 LEU A C 1
ATOM 659 O O . LEU A 1 84 ? 3.430 4.510 -11.550 1.00 98.38 84 LEU A O 1
ATOM 663 N N . VAL A 1 85 ? 5.187 3.200 -10.988 1.00 97.00 85 VAL A N 1
ATOM 664 C CA . VAL A 1 85 ? 6.271 4.125 -11.325 1.00 97.00 85 VAL A CA 1
ATOM 665 C C . VAL A 1 85 ? 7.117 3.444 -12.392 1.00 97.00 85 VAL A C 1
ATOM 667 O O . VAL A 1 85 ? 7.593 2.323 -12.184 1.00 97.00 85 VAL A O 1
ATOM 670 N N . VAL A 1 86 ? 7.262 4.072 -13.554 1.00 95.94 86 VAL A N 1
ATOM 671 C CA . VAL A 1 86 ? 7.927 3.508 -14.733 1.00 95.94 86 VAL A CA 1
ATOM 672 C C . VAL A 1 86 ? 9.101 4.390 -15.119 1.00 95.94 86 VAL A C 1
ATOM 674 O O . VAL A 1 86 ? 8.950 5.594 -15.263 1.00 95.94 86 VAL A O 1
ATOM 677 N N . HIS A 1 87 ? 10.264 3.781 -15.323 1.00 93.88 87 HIS A N 1
ATOM 678 C CA . HIS A 1 87 ? 11.423 4.447 -15.906 1.00 93.88 87 HIS A CA 1
ATOM 679 C C . HIS A 1 87 ? 11.423 4.200 -17.412 1.00 93.88 87 HIS A C 1
ATOM 681 O O . HIS A 1 87 ? 11.322 3.051 -17.857 1.00 93.88 87 HIS A O 1
ATOM 687 N N . ILE A 1 88 ? 11.497 5.269 -18.199 1.00 95.12 88 ILE A N 1
ATOM 688 C CA . ILE A 1 88 ? 11.380 5.227 -19.652 1.00 95.12 88 ILE A CA 1
ATOM 689 C C . ILE A 1 88 ? 12.354 6.208 -20.303 1.00 95.12 88 ILE A C 1
ATOM 691 O O . ILE A 1 88 ? 12.526 7.325 -19.843 1.00 95.12 88 ILE A O 1
ATOM 695 N N . GLY A 1 89 ? 13.007 5.808 -21.392 1.00 94.75 89 GLY A N 1
ATOM 696 C CA . GLY A 1 89 ? 13.889 6.707 -22.137 1.00 94.75 89 GLY A CA 1
ATOM 697 C C . GLY A 1 89 ? 15.018 5.997 -22.859 1.00 94.75 89 GLY A C 1
ATOM 698 O O . GLY A 1 89 ? 14.919 4.807 -23.162 1.00 94.75 89 GLY A O 1
ATOM 699 N N . TRP A 1 90 ? 16.074 6.732 -23.166 1.00 94.69 90 TRP A N 1
ATOM 700 C CA . TRP A 1 90 ? 17.276 6.210 -23.798 1.00 94.69 90 TRP A CA 1
ATOM 701 C C . TRP A 1 90 ? 18.509 6.728 -23.074 1.00 94.69 90 TRP A C 1
ATOM 703 O O . TRP A 1 90 ? 18.653 7.928 -22.869 1.00 94.69 90 TRP A O 1
ATOM 713 N N . GLU A 1 91 ? 19.418 5.819 -22.740 1.00 90.44 91 GLU A N 1
ATOM 714 C CA . GLU A 1 91 ? 20.761 6.151 -22.273 1.00 90.44 91 GLU A CA 1
ATOM 715 C C . GLU A 1 91 ? 21.742 5.867 -23.407 1.00 90.44 91 GLU A C 1
ATOM 717 O O . GLU A 1 91 ? 22.194 4.734 -23.606 1.00 90.44 91 GLU A O 1
ATOM 722 N N . GLY A 1 92 ? 22.014 6.892 -24.217 1.00 90.62 92 GLY A N 1
ATOM 723 C CA . GLY A 1 92 ? 22.732 6.713 -25.477 1.00 90.62 92 GLY A CA 1
ATOM 724 C C . GLY A 1 92 ? 21.971 5.766 -26.411 1.00 90.62 92 GLY A C 1
ATOM 725 O O . GLY A 1 92 ? 20.853 6.059 -26.825 1.00 90.62 92 GLY A O 1
ATOM 726 N N . GLU A 1 93 ? 22.571 4.618 -26.731 1.00 94.31 93 GLU A N 1
ATOM 727 C CA . GLU A 1 93 ? 21.974 3.591 -27.602 1.00 94.31 93 GLU A CA 1
ATOM 728 C C . GLU A 1 93 ? 21.175 2.523 -26.833 1.00 94.31 93 GLU A C 1
ATOM 730 O O . GLU A 1 93 ? 20.596 1.623 -27.441 1.00 94.31 93 GLU A O 1
ATOM 735 N N . ASN A 1 94 ? 21.123 2.601 -25.498 1.00 94.62 94 ASN A N 1
ATOM 736 C CA . ASN A 1 94 ? 20.418 1.626 -24.673 1.00 94.62 94 ASN A CA 1
ATOM 737 C C . ASN A 1 94 ? 19.001 2.098 -24.356 1.00 94.62 94 ASN A C 1
ATOM 739 O O . ASN A 1 94 ? 18.792 3.193 -23.832 1.00 94.62 94 ASN A O 1
ATOM 743 N N . ARG A 1 95 ? 18.012 1.242 -24.631 1.00 95.44 95 ARG A N 1
ATOM 744 C CA . ARG A 1 95 ? 16.624 1.503 -24.254 1.00 95.44 95 ARG A CA 1
ATOM 745 C C . ARG A 1 95 ? 16.437 1.279 -22.757 1.00 95.44 95 ARG A C 1
ATOM 747 O O . ARG A 1 95 ? 16.545 0.149 -22.285 1.00 95.44 95 ARG A O 1
ATOM 754 N N . THR A 1 96 ? 16.024 2.326 -22.055 1.00 93.12 96 THR A N 1
ATOM 755 C CA . THR A 1 96 ? 15.541 2.235 -20.678 1.00 93.12 96 THR A CA 1
ATOM 756 C C . THR A 1 96 ? 14.025 2.095 -20.702 1.00 93.12 96 THR A C 1
ATOM 758 O O . THR A 1 96 ? 13.311 2.958 -21.219 1.00 93.12 96 THR A O 1
ATOM 761 N N . TYR A 1 97 ? 13.522 0.966 -20.208 1.00 95.38 97 TYR A N 1
ATOM 762 C CA . TYR A 1 97 ? 12.090 0.741 -20.040 1.00 95.38 97 TYR A CA 1
ATOM 763 C C . TYR A 1 97 ? 11.831 -0.311 -18.963 1.00 95.38 97 TYR A C 1
ATOM 765 O O . TYR A 1 97 ? 12.192 -1.478 -19.128 1.00 95.38 97 TYR A O 1
ATOM 773 N N . GLY A 1 98 ? 11.173 0.082 -17.877 1.00 94.38 98 GLY A N 1
ATOM 774 C CA . GLY A 1 98 ? 10.805 -0.861 -16.831 1.00 94.38 98 GLY A CA 1
ATOM 775 C C . GLY A 1 98 ? 10.014 -0.240 -15.693 1.00 94.38 98 GLY A C 1
ATOM 776 O O . GLY A 1 98 ? 10.172 0.926 -15.351 1.00 94.38 98 GLY A O 1
ATOM 777 N N . THR A 1 99 ? 9.158 -1.049 -15.078 1.00 95.94 99 THR A N 1
ATOM 778 C CA . THR A 1 99 ? 8.453 -0.666 -13.856 1.00 95.94 99 THR A CA 1
ATOM 779 C C . THR A 1 99 ? 9.413 -0.736 -12.674 1.00 95.94 99 THR A C 1
ATOM 781 O O . THR A 1 99 ? 9.993 -1.797 -12.428 1.00 95.94 99 THR A O 1
ATOM 784 N N . MET A 1 100 ? 9.562 0.376 -11.959 1.00 94.81 100 MET A N 1
ATOM 785 C CA . MET A 1 100 ? 10.375 0.497 -10.749 1.00 94.81 100 MET A CA 1
ATOM 786 C C . MET A 1 100 ? 9.585 0.090 -9.508 1.00 94.81 100 MET A C 1
ATOM 788 O O . MET A 1 100 ? 10.046 -0.719 -8.705 1.00 94.81 100 MET A O 1
ATOM 792 N N . ILE A 1 101 ? 8.356 0.596 -9.400 1.00 97.88 101 ILE A N 1
ATOM 793 C CA . ILE A 1 101 ? 7.430 0.313 -8.304 1.00 97.88 101 ILE A CA 1
ATOM 794 C C . ILE A 1 101 ? 6.087 -0.077 -8.914 1.00 97.88 101 ILE A C 1
ATOM 796 O O . ILE A 1 101 ? 5.625 0.558 -9.862 1.00 97.88 101 ILE A O 1
ATOM 800 N N . HIS A 1 102 ? 5.455 -1.123 -8.384 1.00 98.62 102 HIS A N 1
ATOM 801 C CA . HIS A 1 102 ? 4.093 -1.510 -8.756 1.00 98.62 102 HIS A CA 1
ATOM 802 C C . HIS A 1 102 ? 3.321 -1.911 -7.508 1.00 98.62 102 HIS A C 1
ATOM 804 O O . HIS A 1 102 ? 3.687 -2.867 -6.821 1.00 98.62 102 HIS A O 1
ATOM 810 N N . VAL A 1 103 ? 2.236 -1.188 -7.249 1.00 98.81 103 VAL A N 1
ATOM 811 C CA . VAL A 1 103 ? 1.292 -1.441 -6.168 1.00 98.81 103 VAL A CA 1
ATOM 812 C C . VAL A 1 103 ? -0.111 -1.661 -6.736 1.00 98.81 103 VAL A C 1
ATOM 814 O O . VAL A 1 103 ? -0.571 -0.900 -7.586 1.00 98.81 103 VAL A O 1
ATOM 817 N N . ASP A 1 104 ? -0.802 -2.689 -6.246 1.00 98.75 104 ASP A N 1
ATOM 818 C CA . ASP A 1 104 ? -2.243 -2.868 -6.439 1.00 98.75 104 ASP A CA 1
ATOM 819 C C . ASP A 1 104 ? -2.971 -2.704 -5.097 1.00 98.75 104 ASP A C 1
ATOM 821 O O . ASP A 1 104 ? -2.409 -3.030 -4.053 1.00 98.75 104 ASP A O 1
ATOM 825 N N . ILE A 1 105 ? -4.247 -2.310 -5.105 1.00 98.38 105 ILE A N 1
ATOM 826 C CA . ILE A 1 105 ? -5.120 -2.464 -3.926 1.00 98.38 105 ILE A CA 1
ATOM 827 C C . ILE A 1 105 ? -6.208 -3.485 -4.250 1.00 98.38 105 ILE A C 1
ATOM 829 O O . ILE A 1 105 ? -7.042 -3.270 -5.131 1.00 98.38 105 ILE A O 1
ATOM 833 N N . LYS A 1 106 ? -6.187 -4.618 -3.543 1.00 96.94 106 LYS A N 1
ATOM 834 C CA . LYS A 1 106 ? -7.073 -5.773 -3.769 1.00 96.94 106 LYS A CA 1
ATOM 835 C C . LYS A 1 106 ? -7.577 -6.292 -2.436 1.00 96.94 106 LYS A C 1
ATOM 837 O O . LYS A 1 106 ? -6.803 -6.367 -1.487 1.00 96.94 106 LYS A O 1
ATOM 842 N N . ASP A 1 107 ? -8.863 -6.626 -2.370 1.00 94.88 107 ASP A N 1
ATOM 843 C CA . ASP A 1 107 ? -9.500 -7.195 -1.174 1.00 94.88 107 ASP A CA 1
ATOM 844 C C . ASP A 1 107 ? -9.253 -6.366 0.104 1.00 94.88 107 ASP A C 1
ATOM 846 O O . ASP A 1 107 ? -9.112 -6.888 1.206 1.00 94.88 107 ASP A O 1
ATOM 850 N N . GLY A 1 108 ? -9.185 -5.039 -0.059 1.00 93.25 108 G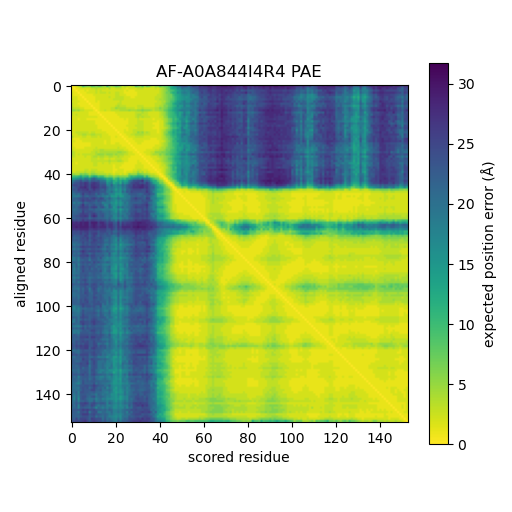LY A N 1
ATOM 851 C CA . GLY A 1 108 ? -8.919 -4.097 1.029 1.00 93.25 108 GLY A CA 1
ATOM 852 C C . GLY A 1 108 ? -7.467 -4.057 1.512 1.00 93.25 108 GLY A C 1
ATOM 853 O O . GLY A 1 108 ? -7.222 -3.466 2.554 1.00 93.25 108 GLY A O 1
ATOM 854 N N . LYS A 1 109 ? -6.516 -4.654 0.784 1.00 97.75 109 LYS A N 1
ATOM 855 C CA . LYS A 1 109 ? -5.085 -4.691 1.124 1.00 97.75 109 LYS A CA 1
ATOM 856 C C . LYS A 1 109 ? -4.220 -4.065 0.040 1.00 97.75 109 LYS A C 1
ATOM 858 O O . LYS A 1 109 ? -4.563 -4.109 -1.141 1.00 97.75 109 LYS A O 1
ATOM 863 N N . ILE A 1 110 ? -3.069 -3.542 0.441 1.00 98.62 110 ILE A N 1
ATOM 864 C CA . ILE A 1 110 ? -2.044 -2.974 -0.431 1.00 98.62 110 ILE A CA 1
ATOM 865 C C . ILE A 1 110 ? -1.071 -4.082 -0.837 1.00 98.62 110 ILE A C 1
ATOM 867 O O . ILE A 1 110 ? -0.322 -4.611 -0.021 1.00 98.62 110 ILE A O 1
ATOM 871 N N . TRP A 1 111 ? -1.070 -4.444 -2.111 1.00 98.75 111 TRP A N 1
ATOM 872 C CA . TRP A 1 111 ? -0.215 -5.475 -2.683 1.00 98.75 111 TRP A CA 1
ATOM 873 C C . TRP A 1 111 ? 0.972 -4.849 -3.395 1.00 98.75 111 TRP A C 1
ATOM 875 O O . TRP A 1 111 ? 0.818 -4.245 -4.453 1.00 98.75 111 TRP A O 1
ATOM 885 N N . ILE A 1 112 ? 2.169 -5.062 -2.864 1.00 98.62 112 ILE A N 1
ATOM 886 C CA . ILE A 1 112 ? 3.406 -4.567 -3.466 1.00 98.62 112 ILE A CA 1
ATOM 887 C C . ILE A 1 112 ? 3.924 -5.641 -4.421 1.00 98.62 112 ILE A C 1
ATOM 889 O O . ILE A 1 112 ? 4.447 -6.675 -4.006 1.00 98.62 112 ILE A O 1
ATOM 893 N N . GLN A 1 113 ? 3.717 -5.422 -5.714 1.00 98.50 113 GLN A N 1
ATOM 894 C CA . GLN A 1 113 ? 4.036 -6.366 -6.788 1.00 98.50 113 GLN A CA 1
ATOM 895 C C . GLN A 1 113 ? 5.492 -6.249 -7.239 1.00 98.50 113 GLN A C 1
ATOM 897 O O . GLN A 1 113 ? 6.092 -7.230 -7.680 1.00 98.50 113 GLN A O 1
ATOM 902 N N . ARG A 1 114 ? 6.061 -5.049 -7.112 1.00 98.19 114 ARG A N 1
ATOM 903 C CA . ARG A 1 114 ? 7.469 -4.752 -7.354 1.00 98.19 114 ARG A CA 1
ATOM 904 C C . ARG A 1 114 ? 7.889 -3.550 -6.520 1.00 98.19 114 ARG A C 1
ATOM 906 O O . ARG A 1 114 ? 7.122 -2.598 -6.397 1.00 98.19 114 ARG A O 1
ATOM 913 N N . ASP A 1 115 ? 9.108 -3.609 -6.003 1.00 97.38 115 ASP A N 1
ATOM 914 C CA . ASP A 1 115 ? 9.728 -2.539 -5.234 1.00 97.38 115 ASP A CA 1
ATOM 915 C C . ASP A 1 115 ? 11.247 -2.572 -5.454 1.00 97.38 115 ASP A C 1
ATOM 917 O O . ASP A 1 115 ? 11.902 -3.553 -5.097 1.00 97.38 115 ASP A O 1
ATOM 921 N N . PHE A 1 116 ? 11.782 -1.535 -6.098 1.00 94.06 116 PHE A N 1
ATOM 922 C CA . PHE A 1 116 ? 13.221 -1.329 -6.290 1.00 94.06 116 PHE A CA 1
ATOM 923 C C . PHE A 1 116 ? 13.768 -0.165 -5.450 1.00 94.06 116 PHE A C 1
ATOM 925 O O . PHE A 1 116 ? 14.831 0.368 -5.757 1.00 94.06 116 PHE A O 1
ATOM 932 N N . THR A 1 117 ? 13.055 0.239 -4.398 1.00 93.12 117 THR A N 1
ATOM 933 C CA . THR A 1 117 ? 13.528 1.258 -3.455 1.00 93.12 117 THR A CA 1
ATOM 934 C C . THR A 1 117 ? 14.423 0.633 -2.380 1.00 93.12 117 THR A C 1
ATOM 936 O O . THR A 1 117 ? 14.281 -0.544 -2.044 1.00 93.12 117 THR A O 1
ATOM 939 N N . GLU A 1 118 ? 15.358 1.411 -1.829 1.00 89.50 118 GLU A N 1
ATOM 940 C CA . GLU A 1 118 ? 16.219 0.949 -0.727 1.00 89.50 118 GLU A CA 1
ATOM 941 C C . GLU A 1 118 ? 15.470 0.902 0.612 1.00 89.50 118 GLU A C 1
ATOM 943 O O . GLU A 1 118 ? 15.611 -0.052 1.375 1.00 89.50 118 GLU A O 1
ATOM 948 N N . GLU A 1 119 ? 14.658 1.926 0.888 1.00 89.50 119 GLU A N 1
ATOM 949 C CA . GLU A 1 119 ? 13.871 2.047 2.122 1.00 89.50 119 GLU A CA 1
ATOM 950 C C . GLU A 1 119 ? 12.720 1.031 2.185 1.00 89.50 119 GLU A C 1
ATOM 952 O O . GLU A 1 119 ? 12.369 0.529 3.257 1.00 89.50 119 GLU A O 1
ATOM 957 N N . GLY A 1 120 ? 12.171 0.679 1.022 1.00 95.25 120 GLY A N 1
ATOM 958 C CA . GLY A 1 120 ? 11.040 -0.218 0.878 1.00 95.25 120 GLY A CA 1
ATOM 959 C C . GLY A 1 120 ? 9.705 0.505 1.047 1.00 95.25 120 GLY A C 1
ATOM 960 O O . GLY A 1 120 ? 9.362 0.997 2.123 1.00 95.25 120 GLY A O 1
ATOM 961 N N . ILE A 1 121 ? 8.871 0.424 0.015 1.00 97.88 121 ILE A N 1
ATOM 962 C CA . ILE A 1 121 ? 7.475 0.875 0.027 1.00 97.88 121 ILE A CA 1
ATOM 963 C C . ILE A 1 121 ? 6.660 0.299 1.204 1.00 97.88 121 ILE A C 1
ATOM 965 O O . ILE A 1 121 ? 5.869 1.049 1.781 1.00 97.88 121 ILE A O 1
ATOM 969 N N . PRO A 1 122 ? 6.830 -0.976 1.639 1.00 97.75 122 PRO A N 1
ATOM 970 C CA . PRO A 1 122 ? 6.097 -1.479 2.798 1.00 97.75 122 PRO A CA 1
ATOM 971 C C . PRO A 1 122 ? 6.391 -0.686 4.076 1.00 97.75 122 PRO A C 1
ATOM 973 O O . PRO A 1 122 ? 5.495 -0.508 4.896 1.00 97.75 122 PRO A O 1
ATOM 976 N N . ASN A 1 123 ? 7.633 -0.227 4.259 1.00 96.69 123 ASN A N 1
ATOM 977 C CA . ASN A 1 123 ? 8.045 0.482 5.468 1.00 96.69 123 ASN A CA 1
ATOM 978 C C . ASN A 1 123 ? 7.490 1.908 5.479 1.00 96.69 123 ASN A C 1
ATOM 980 O O . ASN A 1 123 ? 6.884 2.300 6.471 1.00 96.69 123 ASN A O 1
ATOM 984 N N . GLN A 1 124 ? 7.577 2.619 4.352 1.00 97.31 124 GLN A N 1
ATOM 985 C CA . GLN A 1 124 ? 7.005 3.964 4.203 1.00 97.31 124 GLN A CA 1
ATOM 986 C C . GLN A 1 124 ? 5.493 3.978 4.485 1.00 97.31 124 GLN A C 1
ATOM 988 O O . GLN A 1 124 ? 4.980 4.859 5.171 1.00 97.31 124 GLN A O 1
ATOM 993 N N . LEU A 1 125 ? 4.760 2.959 4.024 1.00 97.38 125 LEU A N 1
ATOM 994 C CA . LEU A 1 125 ? 3.328 2.828 4.317 1.00 97.38 125 LEU A CA 1
ATOM 995 C C . LEU A 1 125 ? 3.053 2.570 5.808 1.00 97.38 125 LEU A C 1
ATOM 997 O O . LEU A 1 125 ? 2.094 3.110 6.357 1.00 97.38 125 LEU A O 1
ATOM 1001 N N . VAL A 1 126 ? 3.891 1.773 6.478 1.00 96.44 126 VAL A N 1
ATOM 1002 C CA . VAL A 1 126 ? 3.786 1.540 7.930 1.00 96.44 126 VAL A CA 1
ATOM 1003 C C . VAL A 1 126 ? 4.035 2.825 8.718 1.00 96.44 126 VAL A C 1
ATOM 1005 O O . VAL A 1 126 ? 3.334 3.078 9.695 1.00 96.44 126 VAL A O 1
ATOM 1008 N N . GLU A 1 127 ? 4.989 3.653 8.294 1.00 95.44 127 GLU A N 1
ATOM 1009 C CA . GLU A 1 127 ? 5.262 4.957 8.913 1.00 95.44 127 GLU A CA 1
ATOM 1010 C C . GLU A 1 127 ? 4.080 5.926 8.788 1.00 95.44 127 GLU A C 1
ATOM 1012 O O . GLU A 1 127 ? 3.818 6.703 9.705 1.00 95.44 127 GLU A O 1
ATOM 1017 N N . LEU A 1 128 ? 3.305 5.812 7.707 1.00 93.50 128 LEU A N 1
ATOM 1018 C CA . LEU A 1 128 ? 2.049 6.539 7.499 1.00 93.50 128 LEU A CA 1
ATOM 1019 C C . LEU A 1 128 ? 0.845 5.902 8.223 1.00 93.50 128 LEU A C 1
ATOM 1021 O O . LEU A 1 128 ? -0.290 6.344 8.056 1.00 93.50 128 LEU A O 1
ATOM 1025 N N . GLY A 1 129 ? 1.078 4.873 9.043 1.00 92.75 129 GLY A N 1
ATOM 1026 C CA . GLY A 1 129 ? 0.071 4.252 9.901 1.00 92.75 129 GLY A CA 1
ATOM 1027 C C . GLY A 1 129 ? -0.662 3.056 9.293 1.00 92.75 129 GLY A C 1
ATOM 1028 O O . GLY A 1 129 ? -1.561 2.519 9.944 1.00 92.75 129 GLY A O 1
ATOM 1029 N N . VAL A 1 130 ? -0.292 2.594 8.091 1.00 95.69 130 VAL A N 1
ATOM 1030 C CA . VAL A 1 130 ? -0.903 1.396 7.497 1.00 95.69 130 VAL A CA 1
ATOM 1031 C C . VAL A 1 130 ? -0.515 0.157 8.319 1.00 95.69 130 VAL A C 1
ATOM 1033 O O . VAL A 1 130 ? 0.675 -0.129 8.488 1.00 95.69 130 VAL A O 1
ATOM 1036 N N . PRO A 1 131 ? -1.483 -0.636 8.816 1.00 95.75 131 PRO A N 1
ATOM 1037 C CA . PRO A 1 131 ? -1.175 -1.870 9.525 1.00 95.75 131 PRO A CA 1
ATOM 1038 C C . PRO A 1 131 ? -0.410 -2.851 8.631 1.00 95.75 131 PRO A C 1
ATOM 1040 O O . PRO A 1 131 ? -0.799 -3.101 7.491 1.00 95.75 131 PRO A O 1
ATOM 1043 N N . LYS A 1 132 ? 0.623 -3.517 9.166 1.00 96.75 132 LYS A N 1
ATOM 1044 C CA . LYS A 1 132 ? 1.350 -4.574 8.428 1.00 96.75 132 LYS A CA 1
ATOM 1045 C C . LYS A 1 132 ? 0.433 -5.699 7.935 1.00 96.75 132 LYS A C 1
ATOM 1047 O O . LYS A 1 132 ? 0.720 -6.330 6.923 1.00 96.75 132 LYS A O 1
ATOM 1052 N N . THR A 1 133 ? -0.677 -5.931 8.635 1.00 96.44 133 THR A N 1
ATOM 1053 C CA . THR A 1 133 ? -1.720 -6.901 8.274 1.00 96.44 133 THR A CA 1
ATOM 1054 C C . THR A 1 133 ? -2.520 -6.513 7.034 1.00 96.44 133 THR A C 1
ATOM 1056 O O . THR A 1 133 ? -3.256 -7.354 6.523 1.00 96.44 133 THR A O 1
ATOM 1059 N N . ASP A 1 134 ? -2.377 -5.287 6.535 1.00 97.25 134 ASP A N 1
ATOM 1060 C CA . ASP A 1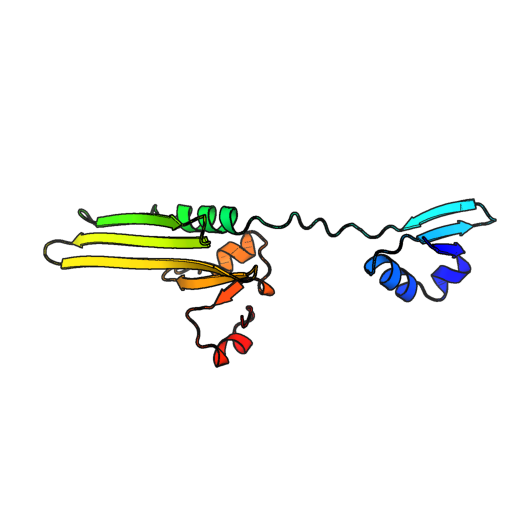 134 ? -3.044 -4.790 5.331 1.00 97.25 134 ASP A CA 1
ATOM 1061 C C . ASP A 1 134 ? -2.078 -4.601 4.159 1.00 97.25 134 ASP A C 1
ATOM 1063 O O . ASP A 1 134 ? -2.501 -4.217 3.073 1.00 97.25 134 ASP A O 1
AT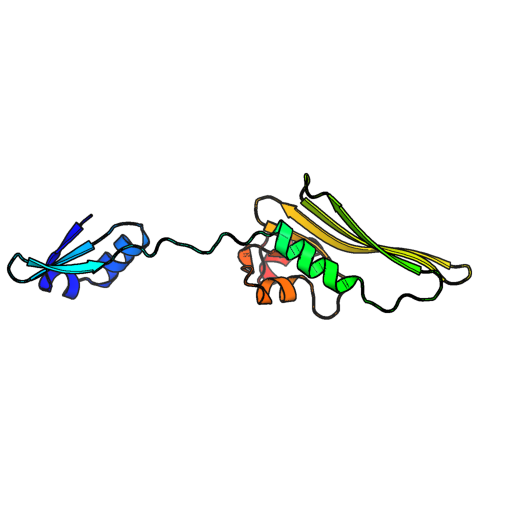OM 1067 N N . ILE A 1 135 ? -0.798 -4.930 4.340 1.00 98.56 135 ILE A N 1
ATOM 1068 C CA . ILE A 1 135 ? 0.221 -4.880 3.291 1.00 98.56 135 ILE A CA 1
ATOM 1069 C C . ILE A 1 135 ? 0.621 -6.309 2.935 1.00 98.56 135 ILE A C 1
ATOM 1071 O O . ILE A 1 135 ? 0.985 -7.091 3.808 1.00 98.56 135 ILE A O 1
ATOM 1075 N N . VAL A 1 136 ? 0.591 -6.649 1.649 1.00 98.62 136 VAL A N 1
ATOM 1076 C CA . VAL A 1 136 ? 1.016 -7.945 1.110 1.00 98.62 136 VAL A CA 1
ATOM 1077 C C . VAL A 1 136 ? 2.255 -7.741 0.246 1.00 98.62 136 VAL A C 1
ATOM 1079 O O . VAL A 1 136 ? 2.240 -6.976 -0.720 1.00 98.62 136 VAL A O 1
ATOM 1082 N N . LEU A 1 137 ? 3.327 -8.481 0.537 1.00 98.38 137 LEU A N 1
ATOM 1083 C CA . LEU A 1 137 ? 4.521 -8.511 -0.313 1.00 98.38 137 LEU A CA 1
ATOM 1084 C C . LEU A 1 137 ? 4.272 -9.428 -1.522 1.00 98.38 137 LEU A C 1
ATOM 1086 O O . LEU A 1 137 ? 4.660 -10.597 -1.537 1.00 98.38 137 LEU A O 1
ATOM 1090 N N . GLY A 1 138 ? 3.590 -8.905 -2.541 1.00 98.00 138 GLY A N 1
ATOM 1091 C CA . GLY A 1 138 ? 3.207 -9.622 -3.762 1.00 98.00 138 GLY A CA 1
ATOM 1092 C C . GLY A 1 138 ? 4.391 -10.223 -4.526 1.00 98.00 138 GLY A C 1
ATOM 1093 O O . GLY A 1 138 ? 4.284 -11.350 -5.012 1.00 98.00 138 GLY A O 1
ATOM 1094 N N . PHE A 1 139 ? 5.541 -9.539 -4.531 1.00 97.25 139 PHE A N 1
ATOM 1095 C CA . PHE A 1 139 ? 6.794 -10.032 -5.124 1.00 97.25 139 PHE A CA 1
ATOM 1096 C C . PHE A 1 139 ? 7.406 -11.239 -4.391 1.00 97.25 139 PHE A C 1
ATOM 1098 O O . PHE A 1 139 ? 8.319 -11.887 -4.904 1.00 97.25 139 PHE A O 1
ATOM 1105 N N . ARG A 1 140 ? 6.931 -11.562 -3.180 1.00 97.56 140 ARG A N 1
ATOM 1106 C CA . ARG A 1 140 ? 7.316 -12.773 -2.448 1.00 97.56 140 ARG A CA 1
ATOM 1107 C C . ARG A 1 140 ? 6.367 -13.916 -2.806 1.00 97.56 140 ARG A C 1
ATOM 1109 O O . ARG A 1 140 ? 5.147 -13.738 -2.867 1.00 97.56 140 ARG A O 1
ATOM 1116 N N . ALA A 1 141 ? 6.927 -15.109 -3.014 1.00 97.38 141 ALA A N 1
ATOM 1117 C CA . ALA A 1 141 ? 6.139 -16.306 -3.298 1.00 97.38 141 ALA A CA 1
ATOM 1118 C C . ALA A 1 141 ? 5.125 -16.583 -2.163 1.00 97.38 141 ALA A C 1
ATOM 1120 O O . ALA A 1 141 ? 5.449 -16.353 -1.000 1.00 97.38 141 ALA A O 1
ATOM 1121 N N . PRO A 1 142 ? 3.919 -17.110 -2.446 1.00 97.62 142 PRO A N 1
ATOM 1122 C CA . PRO A 1 142 ? 2.876 -17.255 -1.426 1.00 97.62 142 PRO A CA 1
ATOM 1123 C C . PRO A 1 142 ? 3.329 -17.989 -0.153 1.00 97.62 142 PRO A C 1
ATOM 1125 O O . PRO A 1 142 ? 3.123 -17.497 0.950 1.00 97.62 142 PRO A O 1
ATOM 1128 N N . HIS A 1 143 ? 4.043 -19.110 -0.299 1.00 96.94 143 HIS A N 1
ATOM 1129 C CA . HIS A 1 143 ? 4.479 -19.945 0.827 1.00 96.94 143 HIS A CA 1
ATOM 1130 C C . HIS A 1 143 ? 5.503 -19.278 1.762 1.00 96.94 143 HIS A C 1
ATOM 1132 O O . HIS A 1 143 ? 5.668 -19.740 2.890 1.00 96.94 143 HIS A O 1
ATOM 1138 N N . ILE A 1 144 ? 6.186 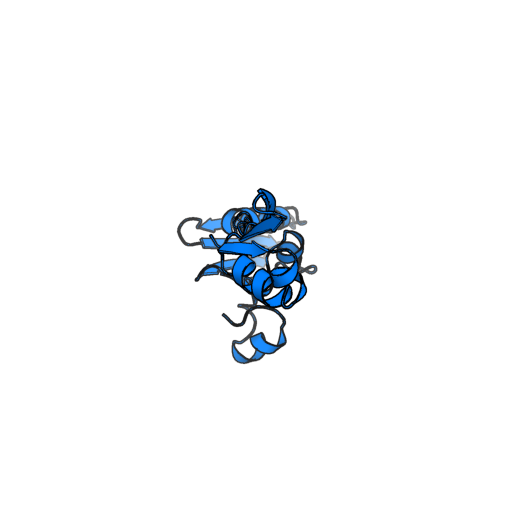-18.213 1.320 1.00 96.94 144 ILE A N 1
ATOM 1139 C CA . ILE A 1 144 ? 7.139 -17.482 2.166 1.00 96.94 144 ILE A CA 1
ATOM 1140 C C . ILE A 1 144 ? 6.512 -16.291 2.895 1.00 96.94 144 ILE A C 1
ATOM 1142 O O . ILE A 1 144 ? 7.127 -15.780 3.826 1.00 96.94 144 ILE A O 1
ATOM 1146 N N . ARG A 1 145 ? 5.307 -15.841 2.512 1.00 97.31 145 ARG A N 1
ATOM 1147 C CA . ARG A 1 145 ? 4.711 -14.606 3.058 1.00 97.31 145 ARG A CA 1
ATOM 1148 C C . ARG A 1 145 ? 4.425 -14.692 4.554 1.00 97.31 145 ARG A C 1
ATOM 1150 O O . ARG A 1 145 ? 4.677 -13.716 5.255 1.00 97.31 145 ARG A O 1
ATOM 1157 N N . GLN A 1 146 ? 4.055 -15.873 5.047 1.00 96.12 146 GLN A N 1
ATOM 1158 C CA . GLN A 1 146 ? 3.868 -16.153 6.478 1.00 96.12 146 GLN A CA 1
ATOM 1159 C C . GLN A 1 146 ? 5.105 -15.820 7.339 1.00 96.12 146 GLN A C 1
ATOM 1161 O O . GLN A 1 146 ? 4.988 -15.545 8.528 1.00 96.12 146 GLN A O 1
ATOM 1166 N N . PHE A 1 147 ? 6.305 -15.798 6.744 1.00 96.88 147 PHE A N 1
ATOM 1167 C CA . PHE A 1 147 ? 7.560 -15.502 7.444 1.00 96.88 147 PHE A CA 1
ATOM 1168 C C . PHE A 1 147 ? 8.002 -14.037 7.315 1.00 96.88 147 PHE A C 1
ATOM 1170 O O . PHE A 1 147 ? 9.075 -13.678 7.791 1.00 96.88 147 PHE A O 1
ATOM 1177 N N . THR A 1 148 ? 7.218 -13.186 6.646 1.00 94.88 148 THR A N 1
ATOM 1178 C CA . THR A 1 148 ? 7.618 -11.799 6.342 1.00 94.88 148 THR A CA 1
ATOM 1179 C C . THR A 1 148 ? 7.206 -10.793 7.414 1.00 94.88 148 THR A C 1
ATOM 1181 O O . THR A 1 148 ? 7.721 -9.678 7.426 1.00 94.88 148 THR A O 1
ATOM 1184 N N . GLY A 1 149 ? 6.278 -11.160 8.306 1.00 95.56 149 GLY A N 1
ATOM 1185 C CA . GLY A 1 149 ? 5.666 -10.227 9.259 1.00 95.56 149 GLY A CA 1
ATOM 1186 C C . GLY A 1 149 ? 4.652 -9.258 8.630 1.00 95.56 149 GLY A C 1
ATOM 1187 O O . GLY A 1 149 ? 4.192 -8.343 9.311 1.00 95.56 149 GLY A O 1
ATOM 1188 N N . PHE A 1 150 ? 4.314 -9.465 7.356 1.00 97.44 150 PHE A N 1
ATOM 1189 C CA . PHE A 1 150 ? 3.250 -8.796 6.607 1.00 97.44 150 PHE A CA 1
ATOM 1190 C C . PHE A 1 150 ? 2.125 -9.793 6.284 1.00 97.44 150 PHE A C 1
ATOM 1192 O O . PHE A 1 150 ? 2.221 -10.975 6.620 1.00 97.44 150 PHE A O 1
ATOM 1199 N N . ALA A 1 151 ? 1.053 -9.334 5.642 1.00 96.94 151 ALA A N 1
ATOM 1200 C CA . ALA A 1 151 ? -0.067 -10.192 5.273 1.00 96.94 151 ALA A CA 1
ATOM 1201 C C . ALA A 1 151 ? 0.294 -11.236 4.201 1.00 96.94 151 ALA A C 1
ATOM 1203 O O . ALA A 1 151 ? 1.125 -11.014 3.315 1.00 96.94 151 ALA A O 1
ATOM 1204 N N . GLU A 1 152 ? -0.375 -12.387 4.267 1.00 95.75 152 GLU A N 1
ATOM 1205 C CA . GLU A 1 152 ? -0.173 -13.511 3.343 1.00 95.75 152 GLU A CA 1
ATOM 1206 C C . GLU A 1 152 ? -0.952 -13.351 2.026 1.00 95.75 152 GLU A C 1
ATOM 1208 O O . GLU A 1 152 ? -0.505 -13.806 0.960 1.00 95.75 152 GLU A O 1
ATOM 1213 N N . GLY A 1 153 ? -2.093 -12.664 2.101 1.00 90.38 153 GLY A N 1
ATOM 1214 C CA . GLY A 1 153 ? -3.027 -12.379 1.020 1.00 90.38 153 GLY A CA 1
ATOM 1215 C C . GLY A 1 153 ? -4.171 -11.503 1.503 1.00 90.38 153 GLY A C 1
ATOM 1216 O O . GLY A 1 153 ? -4.391 -11.437 2.735 1.00 90.38 153 GLY A O 1
#

Secondary structure (DSSP, 8-state):
-EEEEHHHHHHSHHHHHHHHHTT--EEEEETTEEEEEE-----------HHHHHHHHHHHTTSS-PPTTEEEEEEEEGGGTEEEEEEEEEETTEEEEEEEEEEEEETTEEEEEEE--SS-HHHHHHHTT--GGGEEETTS-HHHHTTTTSB--

Mean predicted aligned error: 10.86 Å

Sequence (153 aa):
MLTITIDEIQKNFTSYLHQVAAGESIIIIEAGKAIAEIKPVPNVMEKLDYPELVQQVLGTHTDGHCSEGTEIEVIFDIQRNRYLVVHIGWEGENRTYGTMIHVDIKDGKIWIQRDFTEEGIPNQLVELGVPKTDIVLGFRAPHIRQFTGFAEG